Protein AF-A0A969N348-F1 (afdb_monomer_lite)

Sequence (62 aa):
MSPTAKDKQEVRAIVDKEVYRLLKALAGVKQSSLNKVLNEAIDQYLESESTRELIERHNLED

Foldseek 3Di:
DDDDPVNDDDDDDDDDPVVVVVLCVVCVVVVHDSVVSVVVVVVVVCPDPVNVCVCVVVVVPD

Structure (mmCIF, N/CA/C/O backbone):
data_AF-A0A969N348-F1
#
_entry.id   AF-A0A969N348-F1
#
loop_
_atom_site.group_PDB
_atom_site.id
_atom_site.type_symbol
_atom_site.label_atom_id
_atom_site.label_alt_id
_atom_site.label_comp_id
_atom_site.label_asym_id
_atom_site.label_entity_id
_atom_site.label_seq_id
_atom_site.pdbx_PDB_ins_code
_atom_site.Cartn_x
_atom_site.Ca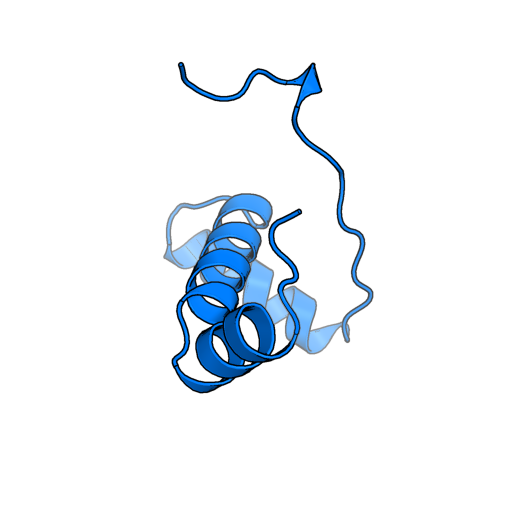rtn_y
_atom_site.Cartn_z
_atom_site.occupancy
_atom_site.B_iso_or_equiv
_atom_site.auth_seq_id
_atom_site.auth_comp_id
_atom_site.auth_asym_id
_atom_site.auth_atom_id
_atom_site.pdbx_PDB_model_num
ATOM 1 N N . MET A 1 1 ? -9.081 13.766 15.362 1.00 49.56 1 MET A N 1
ATOM 2 C CA . MET A 1 1 ? -7.813 14.494 15.122 1.00 49.56 1 MET A CA 1
ATOM 3 C C . MET A 1 1 ? -7.110 13.814 13.961 1.00 49.56 1 MET A C 1
ATOM 5 O O . MET A 1 1 ? -7.150 12.594 13.913 1.00 49.56 1 MET A O 1
ATOM 9 N N . SER A 1 2 ? -6.524 14.556 13.021 1.00 61.41 2 SER A N 1
ATOM 10 C CA . SER A 1 2 ? -5.738 13.942 11.940 1.00 61.41 2 SER A CA 1
ATOM 11 C C . SER A 1 2 ? -4.403 13.415 12.492 1.00 61.41 2 SER A C 1
ATOM 13 O O . SER A 1 2 ? -3.825 14.094 13.343 1.00 61.41 2 SER A O 1
ATOM 15 N N . PRO A 1 3 ? -3.902 12.253 12.034 1.00 74.69 3 PRO A N 1
ATOM 16 C CA . PRO A 1 3 ? -2.654 11.676 12.532 1.00 74.69 3 PRO A CA 1
ATOM 17 C C . PRO A 1 3 ? -1.467 12.625 12.329 1.00 74.69 3 PRO A C 1
ATOM 19 O O . PRO A 1 3 ? -1.319 13.250 11.272 1.00 74.69 3 PRO A O 1
ATOM 22 N N . THR A 1 4 ? -0.609 12.728 13.343 1.00 79.69 4 THR A N 1
ATOM 23 C CA . THR A 1 4 ? 0.625 13.517 13.290 1.00 79.69 4 THR A CA 1
ATOM 24 C C . THR A 1 4 ? 1.751 12.714 12.637 1.00 79.69 4 THR A C 1
ATOM 26 O O . THR A 1 4 ? 1.664 11.500 12.468 1.00 79.69 4 THR A O 1
ATOM 29 N N . ALA A 1 5 ? 2.853 13.371 12.262 1.00 75.00 5 ALA A N 1
ATOM 30 C CA . ALA A 1 5 ? 4.015 12.672 11.703 1.00 75.00 5 ALA A CA 1
ATOM 31 C C . ALA A 1 5 ? 4.621 11.634 12.670 1.00 75.00 5 ALA A C 1
ATOM 33 O O . ALA A 1 5 ? 5.255 10.692 12.211 1.00 75.00 5 ALA A O 1
ATOM 34 N N . LYS A 1 6 ? 4.409 11.792 13.985 1.00 81.88 6 LYS A N 1
ATOM 35 C CA . LYS A 1 6 ? 4.880 10.851 15.012 1.00 81.88 6 LYS A CA 1
ATOM 36 C C . LYS A 1 6 ? 4.057 9.561 15.070 1.00 81.88 6 LYS A C 1
ATOM 38 O O . LYS A 1 6 ? 4.564 8.559 15.553 1.00 81.88 6 LYS A O 1
ATOM 43 N N . ASP A 1 7 ? 2.835 9.585 14.539 1.00 87.31 7 ASP A N 1
ATOM 44 C CA . ASP A 1 7 ? 1.915 8.441 14.531 1.00 87.31 7 ASP A CA 1
ATOM 45 C C . ASP A 1 7 ? 2.101 7.561 13.282 1.00 87.31 7 ASP A C 1
ATOM 47 O O . ASP A 1 7 ? 1.415 6.559 13.106 1.00 87.31 7 ASP A O 1
ATOM 51 N N . LYS A 1 8 ? 3.017 7.941 12.380 1.00 85.75 8 LYS A N 1
ATOM 52 C CA . LYS A 1 8 ? 3.281 7.230 11.127 1.00 85.75 8 LYS A CA 1
ATOM 53 C C . LYS A 1 8 ? 4.502 6.329 11.263 1.00 85.75 8 LYS A C 1
ATOM 55 O O . LYS A 1 8 ? 5.543 6.763 11.745 1.00 85.75 8 LYS A O 1
ATOM 60 N N . GLN A 1 9 ? 4.378 5.103 10.766 1.00 88.94 9 GLN A N 1
ATOM 61 C CA . GLN A 1 9 ? 5.468 4.132 10.667 1.00 88.94 9 GLN A CA 1
ATOM 62 C C . GLN A 1 9 ? 5.853 3.902 9.198 1.00 88.94 9 GLN A C 1
ATOM 64 O O . GLN A 1 9 ? 5.033 4.083 8.297 1.00 88.94 9 GLN A O 1
ATOM 69 N N . GLU A 1 10 ? 7.111 3.528 8.946 1.00 88.88 10 GLU A N 1
ATOM 70 C CA . GLU A 1 10 ? 7.602 3.194 7.603 1.00 88.88 10 GLU A CA 1
ATOM 71 C C . GLU A 1 10 ? 7.417 1.696 7.330 1.00 88.88 10 GLU A C 1
ATOM 73 O O . GLU A 1 10 ? 7.897 0.856 8.090 1.00 88.88 10 GLU A O 1
ATOM 78 N N . VAL A 1 11 ? 6.774 1.359 6.210 1.00 87.38 11 VAL A N 1
ATOM 79 C CA . VAL A 1 11 ? 6.704 -0.014 5.696 1.00 87.38 11 VAL A CA 1
ATOM 80 C C . VAL A 1 11 ? 7.686 -0.153 4.537 1.00 87.38 11 VAL A C 1
ATOM 82 O O . VAL A 1 11 ? 7.627 0.608 3.570 1.00 87.38 11 VAL A O 1
ATOM 85 N N . ARG A 1 12 ? 8.588 -1.138 4.618 1.00 90.50 12 ARG A N 1
ATOM 86 C CA . ARG A 1 12 ? 9.548 -1.455 3.550 1.00 90.50 12 ARG A CA 1
ATOM 87 C C . ARG A 1 12 ? 9.150 -2.738 2.838 1.00 90.50 12 ARG A C 1
ATOM 89 O O . ARG A 1 12 ? 9.009 -3.776 3.476 1.00 90.50 12 ARG A O 1
ATOM 96 N N . ALA A 1 13 ? 9.039 -2.670 1.515 1.00 89.56 13 ALA A N 1
ATOM 97 C CA . ALA A 1 13 ? 8.763 -3.817 0.659 1.00 89.56 13 ALA A CA 1
ATOM 98 C C . ALA A 1 13 ? 9.854 -3.966 -0.408 1.00 89.56 13 ALA A C 1
ATOM 100 O O . ALA A 1 13 ? 10.315 -2.978 -0.984 1.00 89.56 13 ALA A O 1
ATOM 101 N N . ILE A 1 14 ? 10.250 -5.209 -0.677 1.00 95.44 14 ILE A N 1
ATOM 102 C CA . ILE A 1 14 ? 11.138 -5.563 -1.786 1.00 95.44 14 ILE A CA 1
ATOM 103 C C . ILE A 1 14 ? 10.255 -6.136 -2.888 1.00 95.44 14 ILE A C 1
ATOM 105 O O . ILE A 1 14 ? 9.497 -7.072 -2.652 1.00 95.44 14 ILE A O 1
ATOM 109 N N . VAL A 1 15 ? 10.344 -5.558 -4.081 1.00 94.50 15 VAL A N 1
ATOM 110 C CA . VAL A 1 15 ? 9.577 -5.986 -5.253 1.00 94.50 15 VAL A CA 1
ATOM 111 C C . VAL A 1 15 ? 10.508 -6.186 -6.434 1.00 94.50 15 VAL A C 1
ATOM 113 O O . VAL A 1 15 ? 11.584 -5.583 -6.505 1.00 94.50 15 VAL A O 1
ATOM 116 N N . ASP A 1 16 ? 10.066 -6.992 -7.392 1.00 98.19 16 ASP A N 1
ATOM 117 C CA . ASP A 1 16 ? 10.801 -7.181 -8.630 1.00 98.19 16 ASP A CA 1
ATOM 118 C C . ASP A 1 16 ? 10.983 -5.864 -9.385 1.00 98.19 16 ASP A C 1
ATOM 120 O O . ASP A 1 16 ? 10.147 -4.952 -9.369 1.00 98.19 16 ASP A O 1
ATOM 124 N N . LYS A 1 17 ? 12.094 -5.784 -10.117 1.00 97.94 17 LYS A N 1
ATOM 125 C CA . LYS A 1 17 ? 12.466 -4.597 -10.894 1.00 97.94 17 LYS A CA 1
ATOM 126 C C . LYS A 1 17 ? 11.376 -4.178 -11.883 1.00 97.94 17 LYS A C 1
ATOM 128 O O . LYS A 1 17 ? 11.204 -2.985 -12.135 1.00 97.94 17 LYS A O 1
ATOM 133 N N . GLU A 1 18 ? 10.673 -5.141 -12.471 1.00 98.12 18 GLU A N 1
ATOM 134 C CA . GLU A 1 18 ? 9.583 -4.880 -13.411 1.00 98.12 18 GLU A CA 1
ATOM 135 C C . GLU A 1 18 ? 8.358 -4.283 -12.714 1.00 98.12 18 GLU A C 1
ATOM 137 O O . GLU A 1 18 ? 7.850 -3.251 -13.154 1.00 98.12 18 GLU A O 1
ATOM 142 N N . VAL A 1 19 ? 7.968 -4.839 -11.564 1.00 96.88 19 VAL A N 1
ATOM 143 C CA . VAL A 1 19 ? 6.881 -4.308 -10.729 1.00 96.88 19 VAL A CA 1
ATOM 144 C C . VAL A 1 19 ? 7.187 -2.873 -10.302 1.00 96.88 19 VAL A C 1
ATOM 146 O O . VAL A 1 19 ? 6.353 -1.985 -10.470 1.00 96.88 19 VAL A O 1
ATOM 149 N N . TYR A 1 20 ? 8.413 -2.599 -9.843 1.00 96.69 20 TYR A N 1
ATOM 150 C CA . TYR A 1 20 ? 8.830 -1.240 -9.487 1.00 96.69 20 TYR A CA 1
ATOM 151 C C . TYR A 1 20 ? 8.691 -0.254 -10.660 1.00 96.69 20 TYR A C 1
ATOM 153 O O . TYR A 1 20 ? 8.208 0.869 -10.486 1.00 96.69 20 TYR A O 1
ATOM 161 N N . ARG A 1 21 ? 9.094 -0.663 -11.871 1.00 97.81 21 ARG A N 1
ATOM 162 C CA . ARG A 1 21 ? 8.964 0.168 -13.080 1.00 97.81 21 ARG A CA 1
ATOM 163 C C . ARG A 1 21 ? 7.503 0.476 -13.397 1.00 97.81 21 ARG A C 1
ATOM 165 O O . ARG A 1 21 ? 7.194 1.633 -13.679 1.00 97.81 21 ARG A O 1
ATOM 172 N N . LEU A 1 22 ? 6.627 -0.525 -13.318 1.00 97.25 22 LEU A N 1
ATOM 173 C CA . LEU A 1 22 ? 5.192 -0.353 -13.547 1.00 97.25 22 LEU A CA 1
ATOM 174 C C . LEU A 1 22 ? 4.569 0.594 -12.519 1.00 97.25 22 LEU A C 1
ATOM 176 O O . LEU A 1 22 ? 3.897 1.548 -12.904 1.00 97.25 22 LEU A O 1
ATOM 180 N N . LEU A 1 23 ? 4.859 0.409 -11.229 1.00 95.81 23 LEU A N 1
ATOM 181 C CA . LEU A 1 23 ? 4.356 1.286 -10.169 1.00 95.81 23 LEU A CA 1
ATOM 182 C C . LEU A 1 23 ? 4.799 2.741 -10.368 1.00 95.81 23 LEU A C 1
ATOM 184 O O . LEU A 1 23 ? 3.999 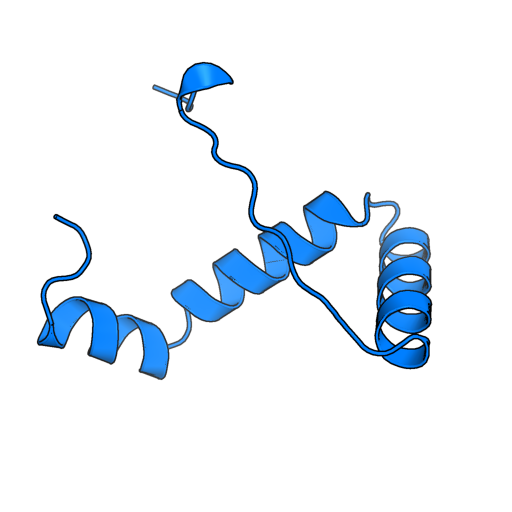3.666 -10.223 1.00 95.81 23 LEU A O 1
ATOM 188 N N . LYS A 1 24 ? 6.061 2.959 -10.759 1.00 96.88 24 LYS A N 1
ATOM 189 C CA . LYS A 1 24 ? 6.577 4.302 -11.047 1.00 96.88 24 LYS A CA 1
ATOM 190 C C . LYS A 1 24 ? 5.884 4.939 -12.256 1.00 96.88 24 LYS A C 1
ATOM 192 O O . LYS A 1 24 ? 5.569 6.127 -12.213 1.00 96.88 24 LYS A O 1
ATOM 197 N N . ALA A 1 25 ? 5.635 4.169 -13.314 1.00 97.62 25 ALA A N 1
ATOM 198 C CA . ALA A 1 25 ? 4.904 4.649 -14.485 1.00 97.62 25 ALA A CA 1
ATOM 199 C C . ALA A 1 25 ? 3.455 5.021 -14.130 1.00 97.62 25 ALA A C 1
ATOM 201 O O . ALA A 1 25 ? 2.999 6.107 -14.483 1.00 97.62 25 ALA A O 1
ATOM 202 N N . LEU A 1 26 ? 2.764 4.171 -13.364 1.00 96.19 26 LEU A N 1
ATOM 203 C CA . LEU A 1 26 ? 1.401 4.423 -12.890 1.00 96.19 26 LEU A CA 1
ATOM 204 C C . LEU A 1 26 ? 1.317 5.676 -12.016 1.00 96.19 26 LEU A C 1
ATOM 206 O O . LEU A 1 26 ? 0.398 6.473 -12.189 1.00 96.19 26 LEU A O 1
ATOM 210 N N . ALA A 1 27 ? 2.286 5.886 -11.123 1.00 97.44 27 ALA A N 1
ATOM 211 C CA . ALA A 1 27 ? 2.371 7.112 -10.334 1.00 97.44 27 ALA A CA 1
ATOM 212 C C . ALA A 1 27 ? 2.485 8.356 -11.233 1.00 97.44 27 ALA A C 1
ATOM 214 O O . ALA A 1 27 ? 1.770 9.333 -11.016 1.00 97.44 27 ALA A O 1
ATOM 215 N N . GLY A 1 28 ? 3.305 8.287 -12.289 1.00 97.62 28 GLY A N 1
ATOM 216 C CA . GLY A 1 28 ? 3.419 9.348 -13.291 1.00 97.62 28 GLY A CA 1
ATOM 217 C C . GLY A 1 28 ? 2.101 9.634 -14.017 1.00 97.62 28 GLY A C 1
ATOM 218 O O . GLY A 1 28 ? 1.682 10.787 -14.083 1.00 97.62 28 GLY A O 1
ATOM 219 N N . VAL A 1 29 ? 1.409 8.594 -14.499 1.00 97.12 29 VAL A N 1
ATOM 220 C CA . VAL A 1 29 ? 0.101 8.725 -15.174 1.00 97.12 29 VAL A CA 1
ATOM 221 C C . VAL A 1 29 ? -0.956 9.320 -14.239 1.00 97.12 29 VAL A C 1
ATOM 223 O O . VAL A 1 29 ? -1.716 10.195 -14.646 1.00 97.12 29 VAL A O 1
ATOM 226 N N . LYS A 1 30 ? -0.972 8.900 -12.970 1.00 95.94 30 LYS A N 1
ATOM 227 C CA . LYS A 1 30 ? -1.884 9.411 -11.935 1.00 95.94 30 LYS A CA 1
ATOM 228 C C . LYS A 1 30 ? -1.518 10.811 -11.415 1.00 95.94 30 LYS A C 1
ATOM 230 O O . LYS A 1 30 ? -2.207 11.303 -10.526 1.00 95.94 30 LYS A O 1
ATOM 235 N N . GLN A 1 31 ? -0.437 11.432 -11.905 1.00 96.81 31 GLN A N 1
ATOM 236 C CA . GLN A 1 31 ? 0.119 12.683 -11.361 1.00 96.81 31 GLN A CA 1
ATOM 237 C C . GLN A 1 31 ? 0.295 12.620 -9.831 1.00 96.81 31 GLN A C 1
ATOM 239 O O . GLN A 1 31 ? -0.038 13.544 -9.090 1.00 96.81 31 GLN A O 1
ATOM 244 N N . SER A 1 32 ? 0.784 11.478 -9.351 1.00 96.25 32 SER A N 1
ATOM 245 C CA . SER A 1 32 ? 0.855 11.123 -7.938 1.00 96.25 32 SER A CA 1
ATOM 246 C C . SER A 1 32 ? 2.272 10.689 -7.558 1.00 96.25 32 SER A C 1
ATOM 248 O O . SER A 1 32 ? 3.121 10.433 -8.414 1.00 96.25 32 SER A O 1
ATOM 250 N N . SER A 1 33 ? 2.555 10.599 -6.259 1.00 96.38 33 SER A N 1
ATOM 251 C CA . SER A 1 33 ? 3.817 10.033 -5.779 1.00 96.38 33 SER A CA 1
ATOM 252 C C . SER A 1 33 ? 3.723 8.509 -5.692 1.00 96.38 33 SER A C 1
ATOM 254 O O . SER A 1 33 ? 2.646 7.954 -5.472 1.00 96.38 33 SER A O 1
ATOM 256 N N . LEU A 1 34 ? 4.863 7.820 -5.812 1.00 94.44 34 LEU A N 1
ATOM 257 C CA . LEU A 1 34 ? 4.921 6.365 -5.628 1.00 94.44 34 LEU A CA 1
ATOM 258 C C . LEU A 1 34 ? 4.378 5.955 -4.249 1.00 94.44 34 LEU A C 1
ATOM 260 O O . LEU A 1 34 ? 3.576 5.035 -4.163 1.00 94.44 34 LEU A O 1
ATOM 264 N N . ASN A 1 35 ? 4.740 6.693 -3.193 1.00 93.12 35 ASN A N 1
ATOM 265 C CA . ASN A 1 35 ? 4.222 6.458 -1.842 1.00 93.12 35 ASN A CA 1
ATOM 266 C C . ASN A 1 35 ? 2.700 6.593 -1.771 1.00 93.12 35 ASN A C 1
ATOM 268 O O . ASN A 1 35 ? 2.055 5.791 -1.111 1.00 93.12 35 ASN A O 1
ATOM 272 N N . LYS A 1 36 ? 2.110 7.579 -2.457 1.00 93.62 36 LYS A N 1
ATOM 273 C CA . LYS A 1 36 ? 0.654 7.736 -2.469 1.00 93.62 36 LYS A CA 1
ATOM 274 C C . LYS A 1 36 ? -0.028 6.568 -3.187 1.00 93.62 36 LYS A C 1
ATOM 276 O O . LYS A 1 36 ? -1.013 6.061 -2.675 1.00 93.62 36 LYS A O 1
ATOM 281 N N . VAL A 1 37 ? 0.527 6.095 -4.306 1.00 93.94 37 VAL A N 1
ATOM 282 C CA . VAL A 1 37 ? 0.016 4.897 -5.001 1.00 93.94 37 VAL A CA 1
ATOM 283 C C . VAL A 1 37 ? 0.105 3.648 -4.119 1.00 93.94 37 VAL A C 1
ATOM 285 O O . VAL A 1 37 ? -0.827 2.853 -4.103 1.00 93.94 37 VAL A O 1
ATOM 288 N N . LEU A 1 38 ? 1.206 3.475 -3.383 1.00 93.62 38 LEU A N 1
ATOM 289 C CA . LEU A 1 38 ? 1.368 2.350 -2.460 1.00 93.62 38 LEU A CA 1
ATOM 290 C C . LEU A 1 38 ? 0.387 2.428 -1.287 1.00 93.62 38 LEU A C 1
ATOM 292 O O . LEU A 1 38 ? -0.231 1.422 -0.963 1.00 93.62 38 LEU A O 1
ATOM 296 N N . ASN A 1 39 ? 0.200 3.609 -0.696 1.00 92.75 39 ASN A N 1
ATOM 297 C CA . ASN A 1 39 ? -0.773 3.802 0.378 1.00 92.75 39 ASN A CA 1
ATOM 298 C C . ASN A 1 39 ? -2.202 3.513 -0.101 1.00 92.75 39 ASN A C 1
ATOM 300 O O . ASN A 1 39 ? -2.905 2.768 0.563 1.00 92.75 39 ASN A O 1
ATOM 304 N N . GLU A 1 40 ? -2.591 4.000 -1.287 1.00 93.44 40 GLU A N 1
ATOM 305 C CA . GLU A 1 40 ? -3.895 3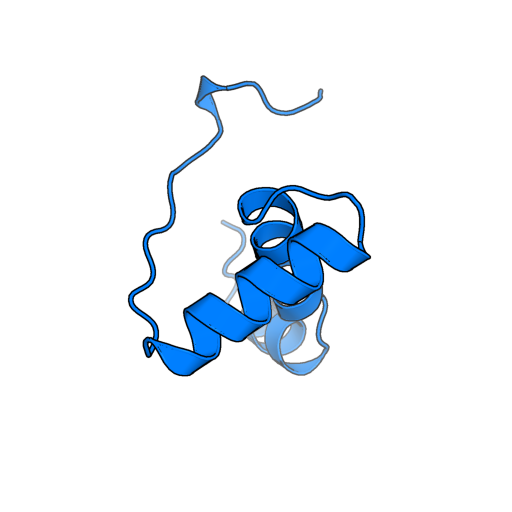.676 -1.892 1.00 93.44 40 GLU A CA 1
ATOM 306 C C . GLU A 1 40 ? -4.090 2.157 -2.047 1.00 93.44 40 GLU A C 1
ATOM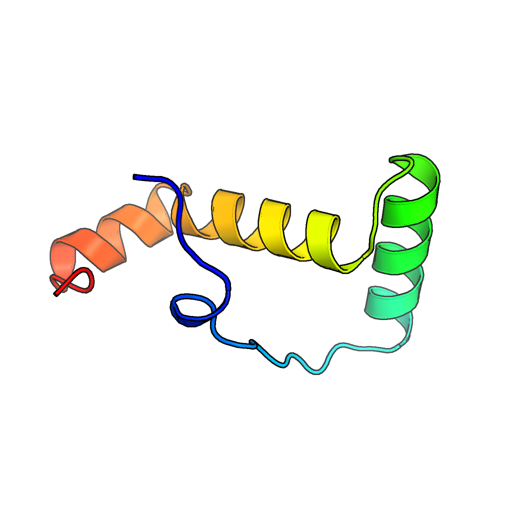 308 O O . GLU A 1 40 ? -5.179 1.645 -1.807 1.00 93.44 40 GLU A O 1
ATOM 313 N N . ALA A 1 41 ? -3.044 1.424 -2.443 1.00 93.44 41 ALA A N 1
ATOM 314 C CA . ALA A 1 41 ? -3.109 -0.030 -2.577 1.00 93.44 41 ALA A CA 1
ATOM 315 C C . ALA A 1 41 ? -3.207 -0.747 -1.219 1.00 93.44 41 ALA A C 1
ATOM 317 O O . ALA A 1 41 ? -3.902 -1.756 -1.116 1.00 93.44 41 ALA A O 1
ATOM 318 N N . ILE A 1 42 ? -2.532 -0.235 -0.184 1.00 94.56 42 ILE A N 1
ATOM 319 C CA . ILE A 1 42 ? -2.644 -0.746 1.190 1.00 94.56 42 ILE A CA 1
ATOM 320 C C . ILE A 1 42 ? -4.065 -0.528 1.712 1.00 94.56 42 ILE A C 1
ATOM 322 O O . ILE A 1 42 ? -4.667 -1.477 2.206 1.00 94.56 42 ILE A O 1
ATOM 326 N N . ASP A 1 43 ? -4.617 0.676 1.542 1.00 94.69 43 ASP A N 1
ATOM 327 C CA . ASP A 1 43 ? -5.987 0.999 1.947 1.00 94.69 43 ASP A CA 1
ATOM 328 C C . ASP A 1 43 ? -6.976 0.049 1.254 1.00 94.69 43 ASP A C 1
ATOM 330 O O . ASP A 1 43 ? -7.754 -0.629 1.917 1.00 94.69 43 ASP A O 1
ATOM 334 N N . GLN A 1 44 ? -6.864 -0.120 -0.068 1.00 95.94 44 GLN A N 1
ATOM 335 C CA . GLN A 1 44 ? -7.702 -1.058 -0.826 1.00 95.94 44 GLN A CA 1
ATOM 336 C C . GLN A 1 44 ? -7.576 -2.508 -0.345 1.00 95.94 44 GLN A C 1
ATOM 338 O O . GLN A 1 44 ? -8.568 -3.235 -0.301 1.00 95.94 44 GLN A O 1
ATOM 343 N N . TYR A 1 45 ? -6.368 -2.949 0.012 1.00 95.88 45 TYR A N 1
ATOM 344 C CA . TYR A 1 45 ? -6.156 -4.290 0.548 1.00 95.88 45 TYR A CA 1
ATOM 345 C C . TYR A 1 45 ? -6.844 -4.474 1.906 1.00 95.88 45 TYR A C 1
ATOM 347 O O . TYR A 1 45 ? -7.504 -5.495 2.111 1.00 95.88 45 TYR A O 1
ATOM 355 N N . LEU A 1 46 ? -6.735 -3.489 2.804 1.00 95.56 46 LEU A N 1
ATOM 356 C CA . LEU A 1 46 ? -7.390 -3.495 4.117 1.00 95.56 46 LEU A CA 1
ATOM 357 C C . LEU A 1 46 ? -8.915 -3.368 4.015 1.00 95.56 46 LEU A C 1
ATOM 359 O O . LEU A 1 46 ? -9.635 -3.869 4.873 1.00 95.56 46 LEU A O 1
ATOM 363 N N . GLU A 1 47 ? -9.422 -2.730 2.961 1.00 95.50 47 GLU A N 1
ATOM 364 C CA . GLU A 1 47 ? -10.858 -2.615 2.699 1.00 95.50 47 GLU A CA 1
ATOM 365 C C . GLU A 1 47 ? -11.470 -3.849 2.024 1.00 95.50 47 GLU A C 1
ATOM 367 O O . GLU A 1 47 ? -12.695 -3.987 2.015 1.00 95.50 47 GLU A O 1
ATOM 372 N N . SER A 1 48 ?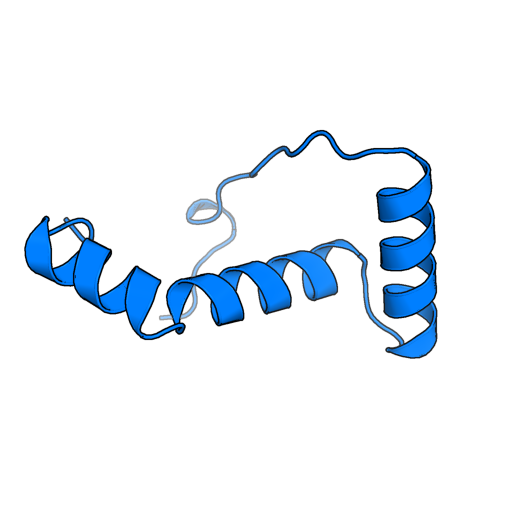 -10.651 -4.749 1.470 1.00 97.44 48 SER A N 1
ATOM 373 C CA . SER A 1 48 ? -11.153 -5.967 0.831 1.00 97.44 48 SER A CA 1
ATOM 374 C C . SER A 1 48 ? -11.863 -6.884 1.833 1.00 97.44 48 SER A C 1
ATOM 376 O O . SER A 1 48 ? -11.408 -7.060 2.964 1.00 97.44 48 SER A O 1
ATOM 378 N N . GLU A 1 49 ? -12.970 -7.496 1.402 1.00 96.50 49 GLU A N 1
ATOM 379 C CA . GLU A 1 49 ? -13.821 -8.360 2.235 1.00 96.50 49 GLU A CA 1
ATOM 380 C C . GLU A 1 49 ? -13.012 -9.470 2.918 1.00 96.50 49 GLU A C 1
ATOM 382 O O . GLU A 1 49 ? -13.072 -9.622 4.134 1.00 96.50 49 GLU A O 1
ATOM 387 N N . SER A 1 50 ? -12.147 -10.154 2.164 1.00 96.56 50 SER A N 1
ATOM 388 C CA . SER A 1 50 ? -11.286 -11.211 2.699 1.00 96.56 50 SER A CA 1
ATOM 389 C C . SER A 1 50 ? -10.343 -10.728 3.800 1.00 96.56 50 SER A C 1
ATOM 391 O O . SER A 1 50 ? -10.096 -11.450 4.762 1.00 96.56 50 SER A O 1
ATOM 393 N N . THR A 1 51 ? -9.787 -9.521 3.666 1.00 96.94 51 THR A N 1
ATOM 394 C CA . THR A 1 51 ? -8.868 -8.978 4.672 1.00 96.94 51 THR A CA 1
ATOM 395 C C . THR A 1 51 ? -9.633 -8.509 5.900 1.00 96.94 51 THR A C 1
ATOM 397 O O . THR A 1 51 ? -9.205 -8.796 7.017 1.00 96.94 51 THR A O 1
ATOM 400 N N . ARG A 1 52 ? -10.788 -7.859 5.715 1.00 96.31 52 ARG A N 1
ATOM 401 C CA . ARG A 1 52 ? -11.658 -7.444 6.823 1.00 96.31 52 ARG A CA 1
ATOM 402 C C . ARG A 1 52 ? -12.146 -8.631 7.646 1.00 96.31 52 ARG A C 1
ATOM 404 O O . ARG A 1 52 ? -12.009 -8.603 8.863 1.00 96.31 52 ARG A O 1
ATOM 411 N N . GLU A 1 53 ? -12.598 -9.707 7.001 1.00 96.56 53 GLU A N 1
ATOM 412 C CA . GLU A 1 53 ? -13.000 -10.934 7.702 1.00 96.56 53 GLU A CA 1
ATOM 413 C C . GLU A 1 53 ? -11.873 -11.508 8.572 1.00 96.56 53 GLU A C 1
ATOM 415 O O . GLU A 1 53 ? -12.127 -12.014 9.665 1.00 96.56 53 GLU A O 1
ATOM 420 N N . LEU A 1 54 ? -10.622 -11.447 8.102 1.00 97.19 54 LEU A N 1
ATOM 421 C CA . LEU A 1 54 ? -9.463 -11.903 8.871 1.00 97.19 54 LEU A CA 1
ATOM 422 C C . LEU A 1 54 ? -9.175 -10.985 10.062 1.00 97.19 54 LEU A C 1
ATOM 424 O O . LEU A 1 54 ? -8.929 -11.485 11.159 1.00 97.19 54 LEU A O 1
ATOM 428 N N . ILE A 1 55 ? -9.220 -9.667 9.860 1.00 96.62 55 ILE A N 1
ATOM 429 C CA . ILE A 1 55 ? -9.020 -8.677 10.925 1.00 96.62 55 ILE A CA 1
ATOM 430 C C . ILE A 1 55 ? -10.060 -8.869 12.032 1.00 96.62 55 ILE A C 1
ATOM 432 O O . ILE A 1 55 ? -9.684 -8.982 13.198 1.00 96.62 55 ILE A O 1
ATOM 436 N N . GLU A 1 56 ? -11.338 -8.993 11.669 1.00 95.25 56 GLU A N 1
ATOM 437 C CA . GLU A 1 56 ? -12.444 -9.182 12.613 1.00 95.25 56 GLU A CA 1
ATOM 438 C C . GLU A 1 56 ? -12.357 -10.533 13.332 1.00 95.25 56 GLU A C 1
ATOM 440 O O . GLU A 1 56 ? -12.436 -10.600 14.558 1.00 95.25 56 GLU A O 1
ATOM 445 N N . ARG A 1 57 ? -12.138 -11.628 12.589 1.00 96.44 57 ARG A N 1
ATOM 446 C CA . ARG A 1 57 ? -12.055 -12.983 13.162 1.00 96.44 57 ARG A CA 1
ATOM 447 C C . ARG A 1 57 ? -10.925 -13.120 14.180 1.00 96.44 57 ARG A C 1
ATOM 449 O O . ARG A 1 57 ? -11.044 -13.917 15.111 1.00 96.44 57 ARG A O 1
ATOM 456 N N . HIS A 1 58 ? -9.829 -12.397 13.974 1.00 96.62 58 HIS A N 1
ATOM 457 C CA . HIS A 1 58 ? -8.634 -12.479 14.808 1.00 96.62 58 HIS A CA 1
ATOM 458 C C . HIS A 1 58 ? -8.444 -11.278 15.744 1.00 96.62 58 HIS A C 1
ATOM 460 O O . HIS A 1 58 ? -7.467 -11.276 16.488 1.00 96.62 58 HIS A O 1
ATOM 466 N N . ASN A 1 59 ? -9.371 -10.311 15.747 1.00 92.06 59 ASN A N 1
ATOM 467 C CA . ASN A 1 59 ? -9.340 -9.106 16.580 1.00 92.06 59 ASN A CA 1
ATOM 468 C C . ASN A 1 59 ? -8.001 -8.340 16.478 1.00 92.06 59 ASN A C 1
ATOM 470 O O . ASN A 1 59 ? -7.323 -8.111 17.476 1.00 92.06 59 ASN A O 1
ATOM 474 N N . LEU A 1 60 ? -7.583 -8.012 15.247 1.00 91.69 60 LEU A N 1
ATOM 475 C CA . LEU A 1 60 ? -6.254 -7.445 14.948 1.00 91.69 60 LEU A CA 1
ATOM 476 C C . LEU A 1 60 ? -6.159 -5.910 15.074 1.00 91.69 60 LEU A C 1
ATOM 478 O O . LEU A 1 60 ? -5.128 -5.344 14.713 1.00 91.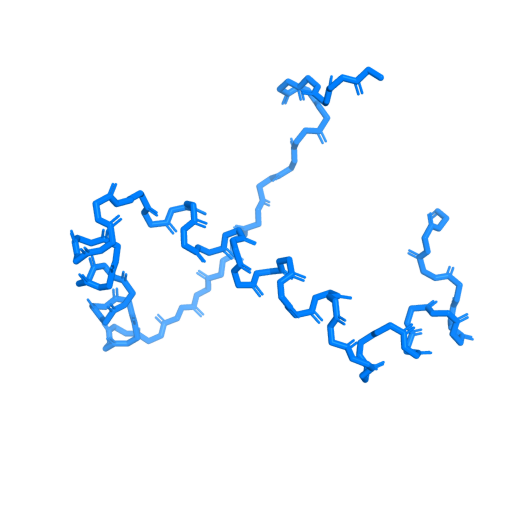69 60 LEU A O 1
ATOM 482 N N . GLU A 1 61 ? -7.216 -5.237 15.528 1.00 80.81 61 GLU A N 1
ATOM 483 C CA . GLU A 1 61 ? -7.271 -3.768 15.643 1.00 80.81 61 GLU A CA 1
ATOM 484 C C . GLU A 1 61 ? -6.834 -3.229 17.023 1.00 80.81 61 GLU A C 1
ATOM 486 O O . GLU A 1 61 ? -6.847 -2.013 17.220 1.00 80.81 61 GLU A O 1
ATOM 491 N N . ASP A 1 62 ? -6.433 -4.116 17.946 1.00 60.91 62 ASP A N 1
ATOM 492 C CA . ASP A 1 62 ? -6.040 -3.800 19.335 1.00 60.91 62 ASP A CA 1
ATOM 493 C C . ASP A 1 62 ? -4.560 -3.405 19.517 1.00 60.91 62 ASP A C 1
ATOM 495 O O . ASP A 1 62 ? -3.663 -4.072 18.942 1.00 60.91 62 ASP A O 1
#

Radius of gyration: 14.51 Å; chains: 1; bounding box: 26×28×34 Å

Secondary structure (DSSP, 8-state):
-PPPGGG---------HHHHHHHHHHHHHTT--HHHHHHHHHHHHHHSHHHHHHHHHHTTT-

pLDDT: mean 91.71, std 9.49, range [49.56, 98.19]